Protein AF-A0A6B9DGG1-F1 (afdb_monomer_lite)

Foldseek 3Di:
DDPDDDQQWDQDPVVRDTDGQVVCLVDPGDPSNPVVSVVCVVCVVCVVPDPPCPVVVVVVVVVVVVVVVVVVVVVVVVVVVVVVVVVVPVVDDCVVVVVVVVVPPPPPPDD

Secondary structure (DSSP, 8-state):
----PPTTEEEETTTTEEEEGGGTTTS---GGGHHHHHHHHHHHTTTSS-SS-HHHHHHHHHHHHHHHHHHHHHHHHHHHHHHHHHHHHHHS-THHHHHHHHHSSSSSS--

Sequence (111 aa):
MTWHCSQNQYFDLLLDSCQPCYLRCYKTPPPTCKNFCSNIDTATSRVIQTTETHWAMWVILGTTVFLVFMVIALAALLQRLRHKTKNAAKETDPELQVKMLSTGEGETLRN

InterPro domains:
  IPR015337 BCMA, TALL-1 binding [PF09257] (5-38)

Radius of gyration: 34.79 Å; chains: 1; bounding box: 76×32×89 Å

Organism: Protopterus dolloi (NCBI:txid27779)

Structure (mmCIF, N/CA/C/O backbone):
data_AF-A0A6B9DGG1-F1
#
_entry.id   AF-A0A6B9DGG1-F1
#
loop_
_atom_site.group_PDB
_atom_site.id
_atom_site.type_symbol
_atom_site.label_atom_id
_atom_site.label_alt_id
_atom_site.label_comp_id
_atom_site.label_asym_id
_atom_site.label_entity_id
_atom_site.label_seq_id
_atom_site.pdbx_PDB_ins_code
_atom_site.Cartn_x
_atom_site.Cartn_y
_atom_site.Cartn_z
_atom_site.occupancy
_atom_site.B_iso_or_equiv
_atom_site.auth_seq_id
_atom_site.auth_comp_id
_atom_site.auth_asym_id
_atom_site.auth_atom_id
_atom_site.pdbx_PDB_model_num
ATOM 1 N N . MET A 1 1 ? 7.840 -5.094 -44.137 1.00 39.56 1 MET A N 1
ATOM 2 C CA . MET A 1 1 ? 7.403 -4.003 -43.244 1.00 39.56 1 MET A CA 1
ATOM 3 C C . MET A 1 1 ? 7.982 -4.266 -41.868 1.00 39.56 1 MET A C 1
ATOM 5 O O . MET A 1 1 ? 7.669 -5.291 -41.280 1.00 39.56 1 MET A O 1
ATOM 9 N N . THR A 1 2 ? 8.889 -3.415 -41.399 1.00 51.56 2 THR A N 1
ATOM 10 C CA . THR A 1 2 ? 9.382 -3.445 -40.019 1.00 51.56 2 THR A CA 1
ATOM 11 C C . THR A 1 2 ? 8.537 -2.464 -39.219 1.00 51.56 2 THR A C 1
ATOM 13 O O . THR A 1 2 ? 8.596 -1.259 -39.443 1.00 51.56 2 THR A O 1
ATOM 16 N N . TRP A 1 3 ? 7.686 -2.978 -38.334 1.00 60.62 3 TRP A N 1
ATOM 17 C CA . TRP A 1 3 ? 6.934 -2.139 -37.407 1.00 60.62 3 TRP A CA 1
ATOM 18 C C . TRP A 1 3 ? 7.919 -1.555 -36.394 1.00 60.62 3 TRP A C 1
ATOM 20 O O . TRP A 1 3 ? 8.497 -2.279 -35.582 1.00 60.62 3 TRP A O 1
ATOM 30 N N . HIS A 1 4 ? 8.178 -0.254 -36.497 1.00 65.56 4 HIS A N 1
ATOM 31 C CA . HIS A 1 4 ? 9.098 0.450 -35.613 1.00 65.56 4 HIS A CA 1
ATOM 32 C C . HIS A 1 4 ? 8.316 1.025 -34.432 1.00 65.56 4 HIS A C 1
ATOM 34 O O . HIS A 1 4 ? 7.722 2.094 -34.530 1.00 65.56 4 HIS A O 1
ATOM 40 N N . CYS A 1 5 ? 8.306 0.298 -33.316 1.00 77.00 5 CYS A N 1
ATOM 41 C CA . CYS A 1 5 ? 7.870 0.845 -32.033 1.00 77.00 5 CYS A CA 1
ATOM 42 C C . CYS A 1 5 ? 9.007 1.632 -31.367 1.00 77.00 5 CYS A C 1
ATOM 44 O O . CYS A 1 5 ? 10.185 1.432 -31.677 1.00 77.00 5 CYS A O 1
ATOM 46 N N . SER A 1 6 ? 8.646 2.529 -30.445 1.00 77.56 6 SER A N 1
ATOM 47 C CA . SER A 1 6 ? 9.612 3.320 -29.678 1.00 77.56 6 SER A CA 1
ATOM 48 C C . SER A 1 6 ? 10.505 2.432 -28.800 1.00 77.56 6 SER A C 1
ATOM 50 O O . SER A 1 6 ? 10.187 1.268 -28.531 1.00 77.56 6 SER A O 1
ATOM 52 N N . GLN A 1 7 ? 11.625 2.983 -28.321 1.00 71.50 7 GLN A N 1
ATOM 53 C CA . GLN A 1 7 ? 12.472 2.290 -27.350 1.00 71.50 7 GLN A CA 1
ATOM 54 C C . GLN A 1 7 ? 11.634 1.870 -26.129 1.00 71.50 7 GLN A C 1
ATOM 56 O O . GLN A 1 7 ? 10.818 2.637 -25.620 1.00 71.50 7 GLN A O 1
ATOM 61 N N . ASN A 1 8 ? 11.830 0.627 -25.680 1.00 72.75 8 ASN A N 1
ATOM 62 C CA . ASN A 1 8 ? 11.146 0.012 -24.533 1.00 72.75 8 ASN A CA 1
ATOM 63 C C . ASN A 1 8 ? 9.664 -0.340 -24.784 1.00 72.75 8 ASN A C 1
ATOM 65 O O . ASN A 1 8 ? 8.894 -0.553 -23.839 1.00 72.75 8 ASN A O 1
ATOM 69 N N . GLN A 1 9 ? 9.275 -0.4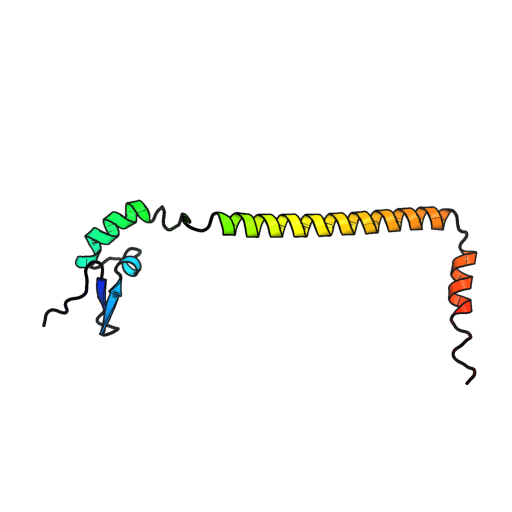61 -26.055 1.00 82.06 9 GLN A N 1
ATOM 70 C CA . GLN A 1 9 ? 7.980 -0.978 -26.491 1.00 82.06 9 GLN A CA 1
ATOM 71 C C . GLN A 1 9 ? 8.157 -2.182 -27.425 1.00 82.06 9 GLN A C 1
ATOM 73 O O . GLN A 1 9 ? 9.193 -2.358 -28.068 1.00 82.06 9 GLN A O 1
ATOM 78 N N . TYR A 1 10 ? 7.135 -3.027 -27.499 1.00 83.38 10 TYR A N 1
ATOM 79 C CA . TYR A 1 10 ? 7.038 -4.125 -28.453 1.00 83.38 10 TYR A CA 1
ATOM 80 C C . TYR A 1 10 ? 5.725 -4.011 -29.221 1.00 83.38 10 TYR A C 1
ATOM 82 O O . TYR A 1 10 ? 4.744 -3.473 -28.715 1.00 83.38 10 TYR A O 1
ATOM 90 N N . PHE A 1 11 ? 5.715 -4.502 -30.454 1.00 85.50 11 PHE A N 1
ATOM 91 C CA . PHE A 1 11 ? 4.499 -4.561 -31.249 1.00 85.50 11 PHE A CA 1
ATOM 92 C C . PHE A 1 11 ? 3.697 -5.804 -30.859 1.00 85.50 11 PHE A C 1
ATOM 94 O O . PHE A 1 11 ? 4.226 -6.918 -30.932 1.00 85.50 11 PHE A O 1
ATOM 101 N N . ASP A 1 12 ? 2.450 -5.623 -30.428 1.00 83.62 12 ASP A N 1
ATOM 102 C CA . ASP A 1 12 ? 1.541 -6.733 -30.156 1.00 83.62 12 ASP A CA 1
ATOM 103 C C . ASP A 1 12 ? 0.675 -6.984 -31.394 1.00 83.62 12 ASP A C 1
ATOM 105 O O . ASP A 1 12 ? -0.160 -6.158 -31.756 1.00 83.62 12 ASP A O 1
ATOM 109 N N . LEU A 1 13 ? 0.885 -8.132 -32.048 1.00 83.00 13 LEU A N 1
ATOM 110 C CA . LEU A 1 13 ? 0.146 -8.504 -33.258 1.00 83.00 13 LEU A CA 1
ATOM 111 C C . LEU A 1 13 ? -1.348 -8.707 -32.993 1.00 83.00 13 LEU A C 1
ATOM 113 O O . LEU A 1 13 ? -2.143 -8.628 -33.923 1.00 83.00 13 LEU A O 1
ATOM 117 N N . LEU A 1 14 ? -1.735 -9.001 -31.749 1.00 85.75 14 LEU A N 1
ATOM 118 C CA . LEU A 1 14 ? -3.132 -9.242 -31.404 1.00 85.75 14 LEU A CA 1
ATOM 119 C C . LEU A 1 14 ? -3.925 -7.935 -31.320 1.00 85.75 14 LEU A C 1
ATOM 121 O O . LEU A 1 14 ? -5.119 -7.912 -31.603 1.00 85.75 14 LEU A O 1
ATOM 125 N N . LEU A 1 15 ? -3.249 -6.860 -30.915 1.00 83.62 15 LEU A N 1
ATOM 126 C CA . LEU A 1 15 ? -3.833 -5.538 -30.706 1.00 83.62 15 LEU A CA 1
ATOM 127 C C . LEU A 1 15 ? -3.421 -4.534 -31.795 1.00 83.62 15 LEU A C 1
ATOM 129 O O . LEU A 1 15 ? -3.763 -3.359 -31.682 1.00 83.62 15 LEU A O 1
ATOM 133 N N . ASP A 1 16 ? -2.643 -4.987 -32.784 1.00 85.56 16 ASP A N 1
ATOM 134 C CA . ASP A 1 16 ? -2.053 -4.211 -33.886 1.00 85.56 16 ASP A CA 1
ATOM 135 C C . ASP A 1 16 ? -1.443 -2.871 -33.424 1.00 85.56 16 ASP A C 1
ATOM 137 O O . ASP A 1 16 ? -1.585 -1.826 -34.058 1.00 85.56 16 ASP A O 1
ATOM 141 N N . SER A 1 17 ? -0.810 -2.872 -32.243 1.00 86.31 17 SER A N 1
ATOM 142 C CA . SER A 1 17 ? -0.351 -1.649 -31.574 1.00 86.31 17 SER A CA 1
ATOM 143 C C . SER A 1 17 ? 0.911 -1.848 -30.735 1.00 86.31 17 SER A C 1
ATOM 145 O O . SER A 1 17 ? 1.271 -2.956 -30.329 1.00 86.31 17 SER A O 1
ATOM 147 N N . CYS A 1 18 ? 1.619 -0.742 -30.482 1.00 85.00 18 CYS A N 1
ATOM 148 C CA . CYS A 1 18 ? 2.816 -0.732 -29.646 1.00 85.00 18 CYS A CA 1
ATOM 149 C C . CYS A 1 18 ? 2.441 -0.736 -28.157 1.00 85.00 18 CYS A C 1
ATOM 151 O O . CYS A 1 18 ? 1.785 0.178 -27.657 1.00 85.00 18 CYS A O 1
ATOM 153 N N . GLN A 1 19 ? 2.921 -1.745 -27.439 1.00 84.19 19 GLN A N 1
ATOM 154 C CA . GLN A 1 19 ? 2.689 -1.966 -26.016 1.00 84.19 19 GLN A CA 1
ATOM 155 C C . GLN A 1 19 ? 4.013 -1.839 -25.240 1.00 84.19 19 GLN A C 1
ATOM 157 O O . GLN A 1 19 ? 5.065 -2.243 -25.740 1.00 84.19 19 GLN A O 1
ATOM 162 N N . PRO A 1 20 ? 4.026 -1.272 -24.022 1.00 84.31 20 PRO A N 1
ATOM 163 C CA . PRO A 1 20 ? 5.252 -1.128 -23.253 1.00 84.31 20 PRO A CA 1
ATOM 164 C C . PRO A 1 20 ? 5.760 -2.454 -22.672 1.00 84.31 20 PRO A C 1
ATOM 166 O O . PRO A 1 20 ? 5.007 -3.306 -22.199 1.00 84.31 20 PRO A O 1
ATOM 169 N N . CYS A 1 21 ? 7.084 -2.609 -22.663 1.00 81.31 21 CYS A N 1
ATOM 170 C CA . CYS A 1 21 ? 7.760 -3.847 -22.276 1.00 81.31 21 CYS A CA 1
ATOM 171 C C . CYS A 1 21 ? 7.533 -4.283 -20.813 1.00 81.31 21 CYS A C 1
ATOM 173 O O . CYS A 1 21 ? 7.635 -5.476 -20.528 1.00 81.31 21 CYS A O 1
ATOM 175 N N . TYR A 1 22 ? 7.203 -3.368 -19.887 1.00 79.56 22 TYR A N 1
ATOM 176 C CA . TYR A 1 22 ? 7.068 -3.691 -18.453 1.00 79.56 22 TYR A CA 1
ATOM 177 C C . TYR A 1 22 ? 5.952 -4.710 -18.170 1.00 79.56 22 TYR A C 1
ATOM 179 O O . TYR A 1 22 ? 6.065 -5.492 -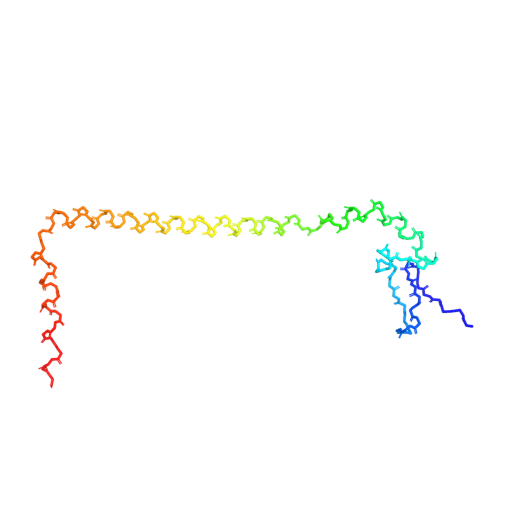17.229 1.00 79.56 22 TYR A O 1
ATOM 187 N N . LEU A 1 23 ? 4.911 -4.770 -19.012 1.00 80.00 23 LEU A N 1
ATOM 188 C CA . LEU A 1 23 ? 3.818 -5.743 -18.869 1.00 80.00 23 LEU A CA 1
ATOM 189 C C . LEU A 1 23 ? 4.253 -7.183 -19.166 1.00 80.00 23 LEU A C 1
ATOM 191 O O . LEU A 1 23 ? 3.635 -8.127 -18.678 1.00 80.00 23 LEU A O 1
ATOM 195 N N . ARG A 1 24 ? 5.319 -7.368 -19.953 1.00 78.00 24 ARG A N 1
ATOM 196 C CA . ARG A 1 24 ? 5.826 -8.691 -20.345 1.00 78.00 24 ARG A CA 1
ATOM 197 C C . ARG A 1 24 ? 7.005 -9.163 -19.495 1.00 78.00 24 ARG A C 1
ATOM 199 O O . ARG A 1 24 ? 7.351 -10.335 -19.599 1.00 78.00 24 ARG A O 1
ATOM 206 N N . CYS A 1 25 ? 7.580 -8.313 -18.640 1.00 76.62 25 CYS A N 1
ATOM 207 C CA . CYS A 1 25 ? 8.729 -8.681 -17.803 1.00 76.62 25 CYS A CA 1
ATOM 208 C C . CYS A 1 25 ? 8.408 -9.763 -16.757 1.00 76.62 25 CYS A C 1
ATOM 210 O O . CYS A 1 25 ? 9.281 -10.544 -16.410 1.00 76.62 25 CYS A O 1
ATOM 212 N N . TYR A 1 26 ? 7.150 -9.876 -16.315 1.00 68.94 26 TYR A N 1
ATOM 213 C CA . TYR A 1 26 ? 6.696 -10.946 -15.410 1.00 68.94 26 TYR A CA 1
ATOM 214 C C . TYR A 1 26 ? 6.435 -12.295 -16.110 1.00 68.94 26 TYR A C 1
ATOM 216 O O . TYR A 1 26 ? 6.088 -13.286 -15.464 1.00 68.94 26 TYR A O 1
ATOM 224 N N . LYS A 1 27 ? 6.533 -12.338 -17.441 1.00 70.81 27 LYS A N 1
ATOM 225 C CA . LYS A 1 27 ? 6.347 -13.530 -18.282 1.00 70.81 27 LYS A CA 1
ATOM 226 C C . LYS A 1 27 ? 7.580 -13.689 -19.173 1.00 70.81 27 LYS A C 1
ATOM 228 O O . LYS A 1 27 ? 8.610 -13.096 -18.899 1.00 70.81 27 LYS A O 1
ATOM 233 N N . THR A 1 28 ? 7.506 -14.500 -20.226 1.00 71.88 28 THR A N 1
ATOM 234 C CA . THR A 1 28 ? 8.584 -14.640 -21.216 1.00 71.88 28 THR A CA 1
ATOM 235 C C . THR A 1 28 ? 8.673 -13.357 -22.057 1.00 71.88 28 THR A C 1
ATOM 237 O O . THR A 1 28 ? 7.780 -13.126 -22.881 1.00 71.88 28 THR A O 1
ATOM 240 N N . PRO A 1 29 ? 9.686 -12.489 -21.857 1.00 74.88 29 PRO A N 1
ATOM 241 C CA . PRO A 1 29 ? 9.721 -11.199 -22.525 1.00 74.88 29 PRO A CA 1
ATOM 242 C C . PRO A 1 29 ? 10.151 -11.355 -23.993 1.00 74.88 29 PRO A C 1
ATOM 244 O O . PRO A 1 29 ? 10.989 -12.209 -24.305 1.00 74.88 29 PRO A O 1
ATOM 247 N N . PRO A 1 30 ? 9.637 -10.509 -24.905 1.00 75.12 30 PRO A N 1
ATOM 248 C CA . PRO A 1 30 ? 10.153 -10.428 -26.265 1.00 75.12 30 PRO A CA 1
ATOM 249 C C . PRO A 1 30 ? 11.644 -10.037 -26.272 1.00 75.12 30 PRO A C 1
ATOM 251 O O . PRO A 1 30 ? 12.098 -9.334 -25.362 1.00 75.12 30 PRO A O 1
ATOM 254 N N . PRO A 1 31 ? 12.417 -10.410 -27.309 1.00 76.00 31 PRO A N 1
ATOM 255 C CA . PRO A 1 31 ? 13.855 -10.133 -27.374 1.00 76.00 31 PRO A CA 1
ATOM 256 C C . PRO A 1 31 ? 14.192 -8.636 -27.292 1.00 76.00 31 PRO A C 1
ATOM 258 O O . PRO A 1 31 ? 15.182 -8.271 -26.661 1.00 76.00 31 PRO A O 1
ATOM 261 N N . THR A 1 32 ? 13.339 -7.761 -27.835 1.00 74.25 32 THR A N 1
ATOM 262 C CA . THR A 1 32 ? 13.471 -6.294 -27.737 1.00 74.25 32 THR A CA 1
ATOM 263 C C . THR A 1 32 ? 13.321 -5.770 -26.307 1.00 74.25 32 THR A C 1
ATOM 265 O O . THR A 1 32 ? 13.907 -4.752 -25.950 1.00 74.25 32 THR A O 1
ATOM 268 N N . CYS A 1 33 ? 12.579 -6.488 -25.465 1.00 77.38 33 CYS A N 1
ATOM 269 C CA . CYS A 1 33 ? 12.311 -6.125 -24.080 1.00 77.38 33 CYS A CA 1
ATOM 270 C C . CYS A 1 33 ? 13.289 -6.767 -23.089 1.00 77.38 33 CYS A C 1
ATOM 272 O O . CYS A 1 33 ? 13.289 -6.385 -21.923 1.00 77.38 33 CYS A O 1
ATOM 274 N N . LYS A 1 34 ? 14.138 -7.714 -23.514 1.00 77.88 34 LYS A N 1
ATOM 275 C CA . LYS A 1 34 ? 15.027 -8.472 -22.616 1.00 77.88 34 LYS A CA 1
ATOM 276 C C . LYS A 1 34 ? 15.986 -7.570 -21.830 1.00 77.88 34 LYS A C 1
ATOM 278 O O . LYS A 1 34 ? 16.137 -7.751 -20.627 1.00 77.88 34 LYS A O 1
ATOM 283 N N . ASN A 1 35 ? 16.593 -6.580 -22.489 1.00 77.50 35 ASN A N 1
ATOM 284 C CA . ASN A 1 35 ? 17.507 -5.642 -21.828 1.00 77.50 35 ASN A CA 1
ATOM 285 C C . ASN A 1 35 ? 16.760 -4.740 -20.829 1.00 77.50 35 ASN A C 1
ATOM 287 O O . ASN A 1 35 ? 17.207 -4.534 -19.707 1.00 77.50 35 ASN A O 1
ATOM 291 N N . PHE A 1 36 ? 15.572 -4.263 -21.213 1.00 76.50 36 PHE A N 1
ATOM 292 C CA . PHE A 1 36 ? 14.712 -3.470 -20.337 1.00 76.50 36 PHE A CA 1
ATOM 293 C C . PHE A 1 36 ? 14.259 -4.270 -19.109 1.00 76.50 36 PHE A C 1
ATOM 295 O O . PHE A 1 36 ? 14.397 -3.788 -17.992 1.00 76.50 36 PHE A O 1
ATOM 302 N N . CYS A 1 37 ? 13.811 -5.512 -19.292 1.00 76.44 37 CYS A N 1
ATOM 303 C CA . CYS A 1 37 ? 13.388 -6.371 -18.190 1.00 76.44 37 CYS A CA 1
ATOM 304 C C . CYS A 1 37 ? 14.549 -6.790 -17.283 1.00 76.44 37 CYS A C 1
ATOM 306 O O . CYS A 1 37 ? 14.361 -6.824 -16.078 1.00 76.44 37 CYS A O 1
ATOM 308 N N . SER A 1 38 ? 15.759 -7.008 -17.810 1.00 73.69 38 SER A N 1
ATOM 309 C CA . SER A 1 38 ? 16.940 -7.286 -16.976 1.00 73.69 38 SER A CA 1
ATOM 310 C C . SER A 1 38 ? 17.306 -6.113 -16.058 1.00 73.69 38 SER A C 1
ATOM 312 O O . SER A 1 38 ? 17.783 -6.329 -14.945 1.00 73.69 38 SER A O 1
ATOM 314 N N . ASN A 1 39 ? 17.084 -4.875 -16.511 1.00 66.94 39 ASN A N 1
ATOM 315 C CA . ASN A 1 39 ? 17.239 -3.676 -15.681 1.00 66.94 39 ASN A CA 1
ATOM 316 C C . ASN A 1 39 ? 16.071 -3.501 -14.707 1.00 66.94 39 ASN A C 1
ATOM 318 O O . ASN A 1 39 ? 16.216 -2.857 -13.673 1.00 66.94 39 ASN A O 1
ATOM 322 N N . ILE A 1 40 ? 14.908 -4.060 -15.047 1.00 65.56 40 ILE A N 1
ATOM 323 C CA . ILE A 1 40 ? 13.758 -4.071 -14.160 1.00 65.56 40 ILE A CA 1
ATOM 324 C C . ILE A 1 40 ? 13.895 -5.180 -13.131 1.00 65.56 40 ILE A C 1
ATOM 326 O O . ILE A 1 40 ? 13.591 -4.877 -12.012 1.00 65.56 40 ILE A O 1
ATOM 330 N N . ASP A 1 41 ? 14.440 -6.375 -13.353 1.00 57.38 41 ASP A N 1
ATOM 331 C CA . ASP A 1 41 ? 14.561 -7.389 -12.281 1.00 57.38 41 ASP A CA 1
ATOM 332 C C . ASP A 1 41 ? 15.358 -6.902 -11.052 1.00 57.38 41 ASP A C 1
ATOM 334 O O . ASP A 1 41 ? 15.032 -7.244 -9.914 1.00 57.38 41 ASP A O 1
ATOM 338 N N . THR A 1 42 ? 16.323 -5.999 -11.243 1.00 51.56 42 THR A N 1
ATOM 339 C CA . THR A 1 42 ? 17.013 -5.294 -10.143 1.00 51.56 42 THR A CA 1
ATOM 340 C C . THR A 1 42 ? 16.166 -4.182 -9.495 1.00 51.56 42 THR A C 1
ATOM 342 O O . THR A 1 42 ? 16.409 -3.794 -8.349 1.00 51.56 42 THR A O 1
ATOM 345 N N . ALA A 1 43 ? 15.133 -3.708 -10.191 1.00 51.88 43 ALA A N 1
ATOM 346 C CA . ALA A 1 43 ? 14.128 -2.736 -9.766 1.00 51.88 43 ALA A CA 1
ATOM 347 C C . ALA A 1 43 ? 12.725 -3.331 -9.457 1.00 51.88 43 ALA A C 1
ATOM 349 O O . ALA A 1 43 ? 11.926 -2.639 -8.847 1.00 51.88 43 ALA A O 1
ATOM 350 N N . THR A 1 44 ? 12.395 -4.589 -9.784 1.00 46.72 44 THR A N 1
ATOM 351 C CA . THR A 1 44 ? 11.064 -5.227 -9.655 1.00 46.72 44 THR A CA 1
ATOM 352 C C . THR A 1 44 ? 10.867 -5.735 -8.246 1.00 46.72 44 THR A C 1
ATOM 354 O O . THR A 1 44 ? 9.773 -5.601 -7.701 1.00 46.72 44 THR A O 1
ATOM 357 N N . SER A 1 45 ? 11.949 -6.183 -7.599 1.00 43.38 45 SER A N 1
ATOM 358 C CA . SER A 1 45 ? 11.968 -6.276 -6.137 1.00 43.38 45 SER A CA 1
ATOM 359 C C . SER A 1 45 ? 11.634 -4.928 -5.489 1.00 43.38 45 SER A C 1
ATOM 361 O O . SER A 1 45 ? 11.131 -4.916 -4.372 1.00 43.38 45 SER A O 1
ATOM 363 N N . ARG A 1 46 ? 11.821 -3.802 -6.206 1.00 40.12 46 ARG A N 1
ATOM 364 C CA . ARG A 1 46 ? 11.368 -2.474 -5.780 1.00 40.12 46 ARG A CA 1
ATOM 365 C C . ARG A 1 46 ? 10.045 -1.985 -6.383 1.00 40.12 46 ARG A C 1
ATOM 367 O O . ARG A 1 46 ? 9.504 -1.023 -5.869 1.00 40.12 46 ARG A O 1
ATOM 374 N N . VAL A 1 47 ? 9.454 -2.617 -7.397 1.00 43.53 47 VAL A N 1
ATOM 375 C CA . VAL A 1 47 ? 8.095 -2.251 -7.869 1.00 43.53 47 VAL A CA 1
ATOM 376 C C . VAL A 1 47 ? 7.012 -2.887 -6.984 1.00 43.53 47 VAL A C 1
ATOM 378 O O . VAL A 1 47 ? 5.911 -2.357 -6.880 1.00 43.53 47 VAL A O 1
ATOM 381 N N . ILE A 1 48 ? 7.356 -3.926 -6.212 1.00 49.84 48 ILE A N 1
ATOM 382 C CA . ILE A 1 48 ? 6.614 -4.294 -4.986 1.00 49.84 48 ILE A CA 1
ATOM 383 C C . ILE A 1 48 ? 6.895 -3.286 -3.841 1.00 49.84 48 ILE A C 1
ATOM 385 O O . ILE A 1 48 ? 6.188 -3.244 -2.840 1.00 49.84 48 ILE A O 1
ATOM 389 N N . GLN A 1 49 ? 7.881 -2.406 -4.004 1.00 44.38 49 GLN A N 1
ATOM 390 C CA . GLN A 1 49 ? 8.359 -1.446 -3.011 1.00 44.38 49 GLN A CA 1
ATOM 391 C C . GLN A 1 49 ? 8.050 -0.006 -3.451 1.00 44.38 49 GLN A C 1
ATOM 393 O O . GLN A 1 49 ? 8.939 0.799 -3.696 1.00 44.38 49 GLN A O 1
ATOM 398 N N . THR A 1 50 ? 6.756 0.307 -3.535 1.00 48.97 50 THR A N 1
ATOM 399 C CA . THR A 1 50 ? 6.178 1.555 -2.999 1.00 48.97 50 THR A CA 1
ATOM 400 C C . THR A 1 50 ? 7.144 2.746 -2.858 1.00 48.97 50 THR A C 1
ATOM 402 O O . THR A 1 50 ? 7.524 3.102 -1.741 1.00 48.97 50 THR A O 1
ATOM 405 N N . THR A 1 51 ? 7.549 3.382 -3.956 1.00 51.16 51 THR A N 1
ATOM 406 C CA . THR A 1 51 ? 8.405 4.583 -3.904 1.00 51.16 51 THR A CA 1
ATOM 407 C C . THR A 1 51 ? 7.644 5.910 -3.903 1.00 51.16 51 THR A C 1
ATOM 409 O O . THR A 1 51 ? 8.280 6.942 -3.789 1.00 51.16 51 THR A O 1
ATOM 412 N N . GLU A 1 52 ? 6.306 5.923 -3.897 1.00 53.88 52 GLU A N 1
ATOM 413 C CA . GLU A 1 52 ? 5.503 7.167 -3.834 1.00 53.88 52 GLU A CA 1
ATOM 414 C C . GLU A 1 52 ? 4.261 7.032 -2.917 1.00 53.88 52 GLU A C 1
ATOM 416 O O . GLU A 1 52 ? 3.233 7.676 -3.106 1.00 53.88 52 GLU A O 1
ATOM 421 N N . THR A 1 53 ? 4.308 6.157 -1.906 1.00 58.66 53 THR A N 1
ATOM 422 C CA . THR A 1 53 ? 3.162 5.885 -1.004 1.00 58.66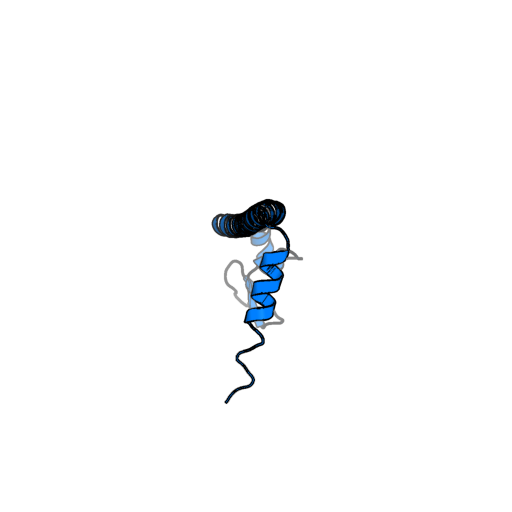 53 THR A CA 1
ATOM 423 C C . THR A 1 53 ? 3.517 5.972 0.474 1.00 58.66 53 THR A C 1
ATOM 425 O O . THR A 1 53 ? 2.826 5.396 1.314 1.00 58.66 53 THR A O 1
ATOM 428 N N . HIS A 1 54 ? 4.564 6.724 0.829 1.00 65.44 54 HIS A N 1
ATOM 429 C CA . HIS A 1 54 ? 4.862 6.970 2.240 1.00 65.44 54 HIS A CA 1
ATOM 430 C C . HIS A 1 54 ? 3.649 7.626 2.916 1.00 65.44 54 HIS A C 1
ATOM 432 O O . HIS A 1 54 ? 3.153 7.126 3.919 1.00 65.44 54 HIS A O 1
ATOM 438 N N . TRP A 1 55 ? 3.082 8.667 2.297 1.00 81.75 55 TRP A N 1
ATOM 439 C CA . TRP A 1 55 ? 1.931 9.389 2.843 1.00 81.75 55 TRP A CA 1
ATOM 440 C C . TRP A 1 55 ? 0.662 8.524 2.941 1.00 81.75 55 TRP A C 1
ATOM 442 O O . TRP A 1 55 ? -0.045 8.602 3.940 1.00 81.75 55 TRP A O 1
ATOM 452 N N . ALA A 1 56 ? 0.407 7.649 1.963 1.00 80.75 56 ALA A N 1
ATOM 453 C CA . ALA A 1 56 ? -0.768 6.776 1.961 1.00 80.75 56 ALA A CA 1
ATOM 454 C C . ALA A 1 56 ? -0.755 5.782 3.138 1.00 80.75 56 ALA A C 1
ATOM 456 O O . ALA A 1 56 ? -1.797 5.533 3.744 1.00 80.75 56 ALA A O 1
ATOM 457 N N . MET A 1 57 ? 0.424 5.276 3.521 1.00 79.75 57 MET A N 1
ATOM 458 C CA . MET A 1 57 ? 0.574 4.419 4.703 1.00 79.75 57 MET A CA 1
ATOM 459 C C . MET A 1 57 ? 0.234 5.169 5.995 1.00 79.75 57 MET A C 1
ATOM 461 O O . MET A 1 57 ? -0.502 4.650 6.834 1.00 79.75 57 MET A O 1
ATOM 465 N N . TRP A 1 58 ? 0.718 6.407 6.137 1.00 86.12 58 TRP A N 1
ATOM 466 C CA . TRP A 1 58 ? 0.408 7.250 7.296 1.00 86.12 58 TRP A CA 1
ATOM 467 C C . TRP A 1 58 ? -1.075 7.599 7.379 1.00 86.12 58 TRP A C 1
ATOM 469 O O . TRP A 1 58 ? -1.629 7.609 8.476 1.00 86.12 58 TRP A O 1
ATOM 479 N N . VAL A 1 59 ? -1.732 7.834 6.239 1.00 90.88 59 VAL A N 1
ATOM 480 C CA . VAL A 1 59 ? -3.177 8.096 6.192 1.00 90.88 59 VAL A CA 1
ATOM 481 C C . VAL A 1 59 ? -3.953 6.879 6.688 1.00 90.88 59 VAL A C 1
ATOM 483 O O . VAL A 1 59 ? -4.736 7.007 7.624 1.00 90.88 59 VAL A O 1
ATOM 486 N N . ILE A 1 60 ? -3.694 5.688 6.140 1.00 88.69 60 ILE A N 1
ATOM 487 C CA . ILE A 1 60 ? -4.408 4.462 6.533 1.00 88.69 60 ILE A CA 1
ATOM 488 C C . ILE A 1 60 ? -4.166 4.135 8.014 1.00 88.69 60 ILE A C 1
ATOM 490 O O . ILE A 1 60 ? -5.110 3.824 8.750 1.00 88.69 60 ILE A O 1
ATOM 494 N N . LEU A 1 61 ? -2.916 4.243 8.472 1.00 89.94 61 LEU A N 1
ATOM 495 C CA . LEU A 1 61 ? -2.557 3.977 9.862 1.00 89.94 61 LEU A CA 1
ATOM 496 C C . LEU A 1 61 ? -3.201 4.998 10.811 1.00 89.94 61 LEU A C 1
ATOM 498 O O . LEU A 1 61 ? -3.791 4.614 11.821 1.00 89.94 61 LEU A O 1
ATOM 502 N N . GLY A 1 62 ? -3.159 6.283 10.457 1.00 93.38 62 GLY A N 1
ATOM 503 C CA . GLY A 1 62 ? -3.769 7.363 11.228 1.00 93.38 62 GLY A CA 1
ATOM 504 C C . GLY A 1 62 ? -5.286 7.218 11.333 1.00 93.38 62 GLY A C 1
ATOM 505 O O . GLY A 1 62 ? -5.831 7.288 12.435 1.00 93.38 62 GLY A O 1
ATOM 506 N N . THR A 1 63 ? -5.971 6.940 10.219 1.00 92.12 63 THR A N 1
ATOM 507 C CA . THR A 1 63 ? -7.425 6.718 10.211 1.00 92.12 63 THR A CA 1
ATOM 508 C C . THR A 1 63 ? -7.809 5.520 11.078 1.00 92.12 63 THR A C 1
ATOM 510 O O . THR A 1 63 ? -8.748 5.614 11.867 1.00 92.12 63 THR A O 1
ATOM 513 N N . THR A 1 64 ? -7.060 4.417 10.995 1.00 94.19 64 THR A N 1
ATOM 514 C CA . THR A 1 64 ? -7.336 3.208 11.787 1.00 94.19 64 THR A CA 1
ATOM 515 C C . THR A 1 64 ? -7.187 3.473 13.286 1.00 94.19 64 THR A C 1
ATOM 517 O O . THR A 1 64 ? -8.087 3.155 14.064 1.00 94.19 64 THR A O 1
ATOM 520 N N . VAL A 1 65 ? -6.088 4.111 13.700 1.00 95.69 65 VAL A N 1
ATOM 521 C CA . VAL A 1 65 ? -5.844 4.447 15.113 1.00 95.69 65 VAL A CA 1
ATOM 522 C C . VAL A 1 65 ? -6.899 5.421 15.638 1.00 95.69 65 VAL A C 1
ATOM 524 O O . VAL A 1 65 ? -7.406 5.239 16.745 1.00 95.69 65 VAL A O 1
ATOM 527 N N . PHE A 1 66 ? -7.276 6.421 14.840 1.00 96.00 66 PHE A N 1
ATOM 528 C CA . PHE A 1 66 ? -8.283 7.405 15.227 1.00 96.00 66 PHE A CA 1
ATOM 529 C C . PHE A 1 66 ? -9.669 6.781 15.430 1.00 96.00 66 PHE A C 1
ATOM 531 O O . PHE A 1 66 ? -10.333 7.074 16.425 1.00 96.00 66 PHE A O 1
ATOM 538 N N . LEU A 1 67 ? -10.090 5.881 14.534 1.00 95.50 67 LEU A N 1
ATOM 539 C CA . LEU A 1 67 ? -11.354 5.153 14.674 1.00 95.50 67 LEU A CA 1
ATOM 540 C C . LEU A 1 67 ? -11.379 4.318 15.960 1.00 95.50 67 LEU A C 1
ATOM 542 O O . LEU A 1 67 ? -12.349 4.381 16.716 1.00 95.50 67 LEU A O 1
ATOM 546 N N . VAL A 1 68 ? -10.297 3.590 16.249 1.00 97.06 68 VAL A N 1
ATOM 547 C CA . VAL A 1 68 ? -10.178 2.798 17.483 1.00 97.06 68 VAL A CA 1
ATOM 548 C C . VAL A 1 68 ? -10.224 3.701 18.7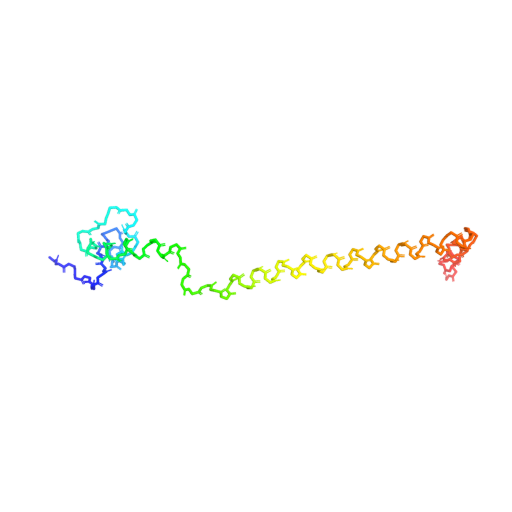18 1.00 97.06 68 VAL A C 1
ATOM 550 O O . VAL A 1 68 ? -10.963 3.417 19.662 1.00 97.06 68 VAL A O 1
ATOM 553 N N . PHE A 1 69 ? -9.496 4.818 18.703 1.00 96.31 69 PHE A N 1
ATOM 554 C CA . PHE A 1 69 ? -9.487 5.781 19.803 1.00 96.31 69 PHE A CA 1
ATOM 555 C C . PHE A 1 69 ? -10.879 6.364 20.073 1.00 96.31 69 PHE A C 1
ATOM 557 O O . PHE A 1 69 ? -11.313 6.413 21.225 1.00 96.31 69 PHE A O 1
ATOM 564 N N . MET A 1 70 ? -11.609 6.742 19.020 1.00 95.94 70 MET A N 1
ATOM 565 C CA . MET A 1 70 ? -12.975 7.255 19.134 1.00 95.94 70 MET A CA 1
ATOM 566 C C . MET A 1 70 ? -13.928 6.230 19.753 1.00 95.94 70 MET A C 1
ATOM 568 O O . MET A 1 70 ? -14.686 6.568 20.663 1.00 95.94 70 MET A O 1
ATOM 572 N N . VAL A 1 71 ? -13.862 4.967 19.325 1.00 96.38 71 VAL A N 1
ATOM 573 C CA . VAL A 1 71 ? -14.686 3.891 19.899 1.00 96.38 71 VAL A CA 1
ATOM 574 C C . VAL A 1 71 ? -14.365 3.678 21.380 1.00 96.38 71 VAL A C 1
ATOM 576 O O . VAL A 1 71 ? -15.284 3.558 22.192 1.00 96.38 71 VAL A O 1
ATOM 579 N N . ILE A 1 72 ? -13.083 3.689 21.761 1.00 95.44 72 ILE A N 1
ATOM 580 C CA . ILE A 1 72 ? -12.662 3.552 23.164 1.00 95.44 72 ILE A CA 1
ATOM 581 C C . ILE A 1 72 ? -13.155 4.739 24.002 1.00 95.44 72 ILE A C 1
ATOM 583 O O . ILE A 1 72 ? -13.694 4.534 25.090 1.00 95.44 72 ILE A O 1
ATOM 587 N N . ALA A 1 73 ? -13.014 5.970 23.505 1.00 95.06 73 ALA A N 1
ATOM 588 C CA . ALA A 1 73 ? -13.474 7.170 24.201 1.00 95.06 73 ALA A CA 1
ATOM 589 C C . ALA A 1 73 ? -14.998 7.156 24.408 1.00 95.06 73 ALA A C 1
ATOM 591 O O . ALA A 1 73 ? -15.474 7.412 25.517 1.00 95.06 73 ALA A O 1
ATOM 592 N N . LEU A 1 74 ? -15.759 6.785 23.372 1.00 94.31 74 LEU A N 1
ATOM 593 C CA . LEU A 1 74 ? -17.210 6.607 23.454 1.00 94.31 74 LEU A CA 1
ATOM 594 C C . LEU A 1 74 ? -17.582 5.519 24.465 1.00 94.31 74 LEU A C 1
ATOM 596 O O . LEU A 1 74 ? -18.427 5.748 25.331 1.00 94.31 74 LEU A O 1
ATOM 600 N N . ALA A 1 75 ? -16.921 4.362 24.422 1.00 94.19 75 ALA A N 1
ATOM 601 C 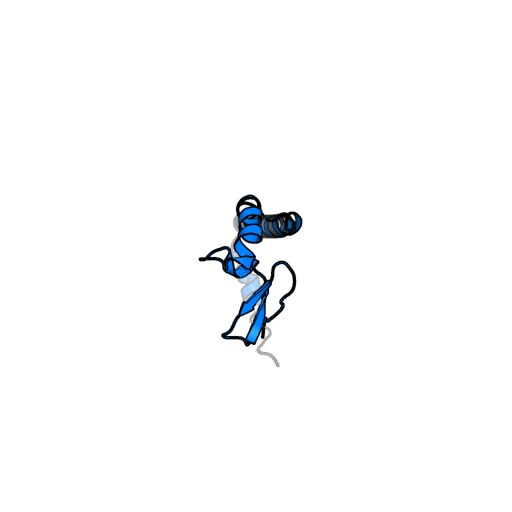CA . ALA A 1 75 ? -17.155 3.286 25.379 1.00 94.19 75 ALA A CA 1
ATOM 602 C C . ALA A 1 75 ? -16.851 3.729 26.819 1.00 94.19 75 ALA A C 1
ATOM 604 O O . ALA A 1 75 ? -17.642 3.454 27.722 1.00 94.19 75 ALA A O 1
ATOM 605 N N . ALA A 1 76 ? -15.762 4.467 27.043 1.00 94.19 76 ALA A N 1
ATOM 606 C CA . ALA A 1 76 ? -15.402 4.999 28.355 1.00 94.19 76 ALA A CA 1
ATOM 607 C C . ALA A 1 76 ? -16.423 6.031 28.862 1.00 94.19 76 ALA A C 1
ATOM 609 O O . ALA A 1 76 ? -16.791 6.001 30.037 1.00 94.19 76 ALA A O 1
ATOM 610 N N . LEU A 1 77 ? -16.926 6.914 27.993 1.00 91.50 77 LEU A N 1
ATOM 611 C CA . LEU A 1 77 ? -17.991 7.865 28.329 1.00 91.50 77 LEU A CA 1
ATOM 612 C C . LEU A 1 77 ? -19.275 7.135 28.720 1.00 91.50 77 LEU A C 1
ATOM 614 O O . LEU A 1 77 ? -19.839 7.409 29.779 1.00 91.50 77 LEU A O 1
ATOM 618 N N . LEU A 1 78 ? -19.693 6.152 27.923 1.00 88.88 78 LEU A N 1
ATOM 619 C CA . LEU A 1 78 ? -20.863 5.329 28.220 1.00 88.88 78 LEU A CA 1
ATOM 620 C C . LEU A 1 78 ? -20.689 4.557 29.528 1.00 88.88 78 LEU A C 1
ATOM 622 O O . LEU A 1 78 ? -21.616 4.492 30.330 1.00 88.88 78 LEU A O 1
ATOM 626 N N . GLN A 1 79 ? -19.506 4.004 29.788 1.00 90.25 79 GLN A N 1
ATOM 627 C CA . GLN A 1 79 ? -19.212 3.324 31.048 1.00 90.25 79 GLN A CA 1
ATOM 628 C C . GLN A 1 79 ? -19.252 4.285 32.236 1.00 90.25 79 GLN A C 1
ATOM 630 O O . GLN A 1 79 ? -19.839 3.942 33.260 1.00 90.25 79 GLN A O 1
ATOM 635 N N . ARG A 1 80 ? -18.693 5.493 32.106 1.00 89.19 80 ARG A N 1
ATOM 636 C CA . ARG A 1 80 ? -18.742 6.521 33.157 1.00 89.19 80 ARG A CA 1
ATOM 637 C C . ARG A 1 80 ? -20.165 6.971 33.436 1.00 89.19 80 ARG A C 1
ATOM 639 O O . ARG A 1 80 ? -20.536 7.071 34.601 1.00 89.19 80 ARG A O 1
ATOM 646 N N . LEU A 1 81 ? -20.964 7.190 32.393 1.00 85.31 81 LEU A N 1
ATOM 647 C CA . LEU A 1 81 ? -22.379 7.517 32.531 1.00 85.31 81 LEU A CA 1
ATOM 648 C C . LEU A 1 81 ? -23.122 6.367 33.198 1.00 85.31 81 LEU A C 1
ATOM 650 O O . LEU A 1 81 ? -23.740 6.591 34.225 1.00 85.31 81 LEU A O 1
ATOM 654 N N . ARG A 1 82 ? -22.967 5.125 32.728 1.00 82.75 82 ARG A N 1
ATOM 655 C CA . ARG A 1 82 ? -23.588 3.947 33.353 1.00 82.75 82 ARG A CA 1
ATOM 656 C C . ARG A 1 82 ? -23.165 3.762 34.803 1.00 82.75 82 ARG A C 1
ATOM 658 O O . ARG A 1 82 ? -24.002 3.399 35.616 1.00 82.75 82 ARG A O 1
ATOM 665 N N . HIS A 1 83 ? -21.899 3.979 35.139 1.00 77.44 83 HIS A N 1
ATOM 666 C CA . HIS A 1 83 ? -21.422 3.893 36.516 1.00 77.44 83 HIS A CA 1
ATOM 667 C C . HIS A 1 83 ? -22.027 5.012 37.366 1.00 77.44 83 HIS A C 1
ATOM 669 O O . HIS A 1 83 ? -22.535 4.753 38.450 1.00 77.44 83 HIS A O 1
ATOM 675 N N . LYS A 1 84 ? -22.074 6.240 36.842 1.00 77.38 84 LYS A N 1
ATOM 676 C CA . LYS A 1 84 ? -22.725 7.372 37.505 1.00 77.38 84 LYS A CA 1
ATOM 677 C C . LYS A 1 84 ? -24.224 7.126 37.702 1.00 77.38 84 LYS A C 1
ATOM 679 O O . LYS A 1 84 ? -24.715 7.346 38.799 1.00 77.38 84 LYS A O 1
ATOM 684 N N . THR A 1 85 ? -24.924 6.588 36.703 1.00 69.00 85 THR A N 1
ATOM 685 C CA . THR A 1 85 ? -26.339 6.201 36.790 1.00 69.00 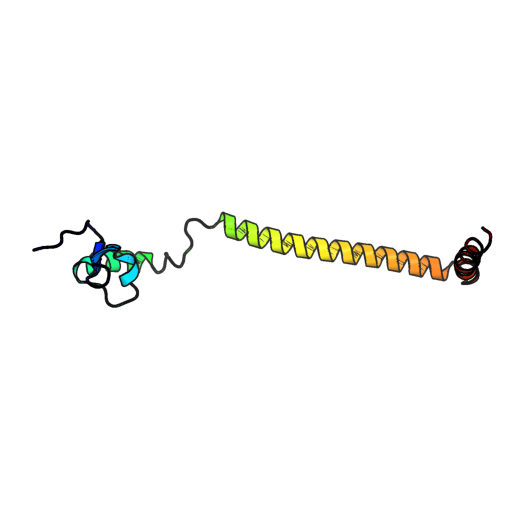85 THR A CA 1
ATOM 686 C C . THR A 1 85 ? -26.543 5.027 37.742 1.00 69.00 85 THR A C 1
ATOM 688 O O . THR A 1 85 ? -27.505 5.038 38.488 1.00 69.00 85 THR A O 1
ATOM 691 N N . LYS A 1 86 ? -25.646 4.033 37.780 1.00 67.06 86 LYS A N 1
ATOM 692 C CA . LYS A 1 86 ? -25.709 2.918 38.743 1.00 67.06 86 LYS A CA 1
ATOM 693 C C . LYS A 1 86 ? -25.494 3.385 40.179 1.00 67.06 86 LYS A C 1
ATOM 695 O O . LYS A 1 86 ? -26.132 2.855 41.078 1.00 67.06 86 LYS A O 1
ATOM 700 N N . ASN A 1 87 ? -24.617 4.358 40.394 1.00 62.09 87 ASN A N 1
ATOM 701 C CA . ASN A 1 87 ? -24.376 4.926 41.716 1.00 62.09 87 ASN A CA 1
ATOM 702 C C . ASN A 1 87 ? -25.545 5.822 42.140 1.00 62.09 87 ASN A C 1
ATOM 704 O O . ASN A 1 87 ? -26.014 5.701 43.262 1.00 62.09 87 ASN A O 1
ATOM 708 N N . ALA A 1 88 ? -26.078 6.629 41.218 1.00 60.97 88 ALA A N 1
ATOM 709 C CA . ALA A 1 88 ? -27.261 7.455 41.455 1.00 60.97 88 ALA A CA 1
ATOM 710 C C . ALA A 1 88 ? -28.540 6.619 41.655 1.00 60.97 88 ALA A C 1
ATOM 712 O O . ALA A 1 88 ? -29.362 6.956 42.495 1.00 60.97 88 ALA A O 1
ATOM 713 N N . ALA A 1 89 ? -28.693 5.495 40.945 1.00 58.34 89 ALA A N 1
ATOM 714 C CA . ALA A 1 89 ? -29.807 4.555 41.110 1.00 58.34 89 ALA A CA 1
ATOM 715 C C . ALA A 1 89 ? -29.684 3.685 42.371 1.00 58.34 89 ALA A C 1
ATOM 717 O O . ALA A 1 89 ? -30.661 3.077 42.785 1.00 58.34 89 ALA A O 1
ATOM 718 N N . LYS A 1 90 ? -28.495 3.603 42.982 1.00 51.47 90 LYS A N 1
ATOM 719 C CA . LYS A 1 90 ? -28.343 3.030 44.325 1.00 51.47 90 LYS A CA 1
ATOM 720 C C . LYS A 1 90 ? -28.712 4.024 45.429 1.00 51.47 90 LYS A C 1
ATOM 722 O O . LYS A 1 90 ? -29.006 3.582 46.530 1.00 51.47 90 LYS A O 1
ATOM 727 N N . GLU A 1 91 ? -28.689 5.325 45.141 1.00 54.31 91 GLU A N 1
ATOM 728 C CA . GLU A 1 91 ? -29.100 6.383 46.076 1.00 54.31 91 GLU A CA 1
ATOM 729 C C . GLU A 1 91 ? -30.564 6.812 45.897 1.00 54.31 91 GLU A C 1
ATOM 731 O O . GLU A 1 91 ? -31.194 7.265 46.846 1.00 54.31 91 GLU A O 1
ATOM 736 N N . THR A 1 92 ? -31.122 6.657 44.693 1.00 52.88 92 THR A N 1
ATOM 737 C CA . THR A 1 92 ? -32.527 6.962 44.406 1.00 52.88 92 THR A CA 1
ATOM 738 C C . THR A 1 92 ? -33.342 5.680 44.480 1.00 52.88 92 THR A C 1
ATOM 740 O O . THR A 1 92 ? -33.313 4.860 43.561 1.00 52.88 92 THR A O 1
ATOM 743 N N . ASP A 1 93 ? -34.056 5.530 45.591 1.00 52.75 93 ASP A N 1
ATOM 744 C CA . ASP A 1 93 ? -35.158 4.591 45.774 1.00 52.75 93 ASP A CA 1
ATOM 745 C C . ASP A 1 93 ? -36.073 4.548 44.516 1.00 52.75 93 ASP A C 1
ATOM 747 O O . ASP A 1 93 ? -36.349 5.600 43.922 1.00 52.75 93 ASP A O 1
ATOM 751 N N . PRO A 1 94 ? -36.510 3.359 44.047 1.00 56.38 94 PRO A N 1
ATOM 752 C CA . PRO A 1 94 ? -37.249 3.176 42.789 1.00 56.38 94 PRO A CA 1
ATOM 753 C C . PRO A 1 94 ? -38.576 3.951 42.684 1.00 56.38 94 PRO A C 1
ATOM 755 O O . PRO A 1 94 ? -39.168 3.983 41.601 1.00 56.38 94 PRO A O 1
ATOM 758 N N . GLU A 1 95 ? -39.032 4.614 43.748 1.00 52.66 95 GLU A N 1
ATOM 759 C CA . GLU A 1 95 ? -40.252 5.425 43.768 1.00 52.66 95 GLU A CA 1
ATOM 760 C C . GLU A 1 95 ? -40.231 6.615 42.778 1.00 52.66 95 GLU A C 1
ATOM 762 O O . GLU A 1 95 ? -41.275 7.005 42.246 1.00 52.66 95 GLU A O 1
ATOM 767 N N . LEU A 1 96 ? -39.056 7.162 42.427 1.00 55.53 96 LEU A N 1
ATOM 768 C CA . LEU A 1 96 ? -38.979 8.340 41.543 1.00 55.53 96 LEU A CA 1
ATOM 769 C C . LEU A 1 96 ? -39.114 8.011 40.040 1.00 55.53 96 LEU A C 1
ATOM 771 O O . LEU A 1 96 ? -39.602 8.835 39.263 1.00 55.53 96 LEU A O 1
ATOM 775 N N . GLN A 1 97 ? -38.719 6.807 39.614 1.00 56.06 97 GLN A N 1
ATOM 776 C CA . GLN A 1 97 ? -38.799 6.392 38.201 1.00 56.06 97 GLN A CA 1
ATOM 777 C C . GLN A 1 97 ? -40.238 6.031 37.794 1.00 56.06 97 GLN A C 1
ATOM 779 O O . GLN A 1 97 ? -40.640 6.286 36.658 1.00 56.06 97 GLN A O 1
ATOM 784 N N . VAL A 1 98 ? -41.049 5.528 38.735 1.00 57.59 98 VAL A N 1
ATOM 785 C CA . VAL A 1 98 ? -42.486 5.273 38.514 1.00 57.59 98 VAL A CA 1
ATOM 786 C C . VAL A 1 98 ? -43.244 6.590 38.306 1.00 57.59 98 VAL A C 1
ATOM 788 O O . VAL A 1 98 ? -44.175 6.659 37.502 1.00 57.59 98 VAL A O 1
ATOM 791 N N . LYS A 1 99 ? -42.797 7.675 38.950 1.00 49.62 99 LYS A N 1
ATOM 792 C CA . LYS A 1 99 ? -43.452 8.985 38.866 1.00 49.62 99 LYS A CA 1
ATOM 793 C C . LYS A 1 99 ? -43.253 9.681 37.515 1.00 49.62 99 LYS A C 1
ATOM 795 O O . LYS A 1 99 ? -44.169 10.361 37.053 1.00 49.62 99 LYS A O 1
ATOM 800 N N . MET A 1 100 ? -42.111 9.476 36.850 1.00 50.22 100 MET A N 1
ATOM 801 C CA . MET A 1 100 ? -41.906 9.992 35.488 1.00 50.22 100 MET A CA 1
ATOM 802 C C . MET A 1 100 ? -42.652 9.177 34.426 1.00 50.22 100 MET A C 1
ATOM 804 O O . MET A 1 100 ? -43.152 9.771 33.475 1.00 50.22 100 MET A O 1
ATOM 808 N N . LEU A 1 101 ? -42.803 7.857 34.602 1.00 53.62 101 LEU A N 1
ATOM 809 C CA . LEU A 1 101 ? -43.608 7.043 33.681 1.00 53.62 101 LEU A CA 1
ATOM 810 C C . LEU A 1 101 ? -45.115 7.318 33.831 1.00 53.62 101 LEU A C 1
ATOM 812 O O . LEU A 1 101 ? -45.817 7.415 32.832 1.00 53.62 101 LEU A O 1
ATOM 816 N N . SER A 1 102 ? -45.609 7.522 35.058 1.00 47.06 102 SER A N 1
ATOM 817 C CA . SER A 1 102 ? -47.034 7.796 35.305 1.00 47.06 102 SER A CA 1
ATOM 818 C C . SER A 1 102 ? -47.471 9.220 34.934 1.00 47.06 102 SER A C 1
ATOM 820 O O . SER A 1 102 ? -48.660 9.442 34.726 1.00 47.06 102 SER A O 1
ATOM 822 N N . THR A 1 103 ? -46.550 10.188 34.858 1.00 47.34 103 THR A N 1
ATOM 823 C CA . THR A 1 103 ? -46.885 11.580 34.491 1.00 47.34 103 THR A CA 1
ATOM 824 C C . THR A 1 103 ? -46.957 11.777 32.968 1.00 47.34 103 THR A C 1
ATOM 826 O O . THR A 1 103 ? -47.570 12.732 32.507 1.00 47.34 103 THR A O 1
ATOM 829 N N . GLY A 1 104 ? -46.381 10.864 32.175 1.00 44.88 104 GLY A N 1
ATOM 830 C CA . GLY A 1 104 ? -46.343 10.964 30.710 1.00 44.88 104 GLY A CA 1
ATOM 831 C C . GLY A 1 104 ? -47.561 10.401 29.965 1.00 44.88 104 GLY A C 1
ATOM 832 O O . GLY A 1 104 ? -47.716 10.693 28.784 1.00 44.88 104 GLY A O 1
ATOM 833 N N . GLU A 1 105 ? -48.430 9.618 30.616 1.00 45.75 105 GLU A N 1
ATOM 834 C CA . GLU A 1 105 ? -49.551 8.920 29.950 1.00 45.75 105 GLU A CA 1
ATOM 835 C C . GLU A 1 105 ? -50.915 9.644 30.094 1.00 45.75 105 GLU A C 1
ATOM 837 O O . GLU A 1 105 ? -51.925 9.195 29.560 1.00 45.75 105 GLU A O 1
ATOM 842 N N . GLY A 1 106 ? -50.970 10.791 30.788 1.00 43.91 106 GLY A N 1
ATOM 843 C CA . GLY A 1 106 ? -52.222 11.510 31.086 1.00 43.91 106 GLY A CA 1
ATOM 844 C C . GLY A 1 106 ? -52.637 12.624 30.111 1.00 43.91 106 GLY A C 1
ATOM 845 O O . GLY A 1 106 ? -53.769 13.096 30.193 1.00 43.91 106 GLY A O 1
ATOM 846 N N . GLU A 1 107 ? -51.764 13.063 29.197 1.00 47.78 107 GLU A N 1
ATOM 847 C CA . GLU A 1 107 ? -52.015 14.252 28.353 1.00 47.78 107 GLU A CA 1
ATOM 848 C C . GLU A 1 107 ? -52.495 13.953 26.920 1.00 47.78 107 GLU A C 1
ATOM 850 O O . GLU A 1 107 ? -52.732 14.881 26.153 1.00 47.78 107 GLU A O 1
ATOM 855 N N . THR A 1 108 ? -52.701 12.689 26.528 1.00 46.84 108 THR A N 1
ATOM 856 C CA . THR A 1 108 ? -53.101 12.346 25.141 1.00 46.84 108 THR A CA 1
ATOM 857 C C . THR A 1 108 ? -54.600 12.062 24.947 1.00 46.84 108 THR A C 1
ATOM 859 O O . THR A 1 108 ? -55.015 11.758 23.832 1.00 46.84 108 THR A O 1
ATOM 862 N N . LEU A 1 109 ? -55.434 12.174 25.991 1.00 46.91 109 LEU A N 1
ATOM 863 C CA . LEU A 1 109 ? -56.863 11.796 25.956 1.00 46.91 109 LEU A CA 1
ATOM 864 C C . LEU A 1 109 ? -57.831 12.914 26.397 1.00 46.91 109 LEU A C 1
ATOM 866 O O . LEU A 1 109 ? -58.875 12.653 26.997 1.00 46.91 109 LEU A O 1
ATOM 870 N N . ARG A 1 110 ? -57.508 14.180 26.110 1.00 47.59 110 ARG A N 1
ATOM 871 C CA . ARG A 1 110 ? -58.463 15.290 26.262 1.00 47.59 110 ARG A CA 1
ATOM 872 C C . ARG A 1 110 ? -58.234 16.372 25.202 1.00 47.59 110 ARG A C 1
ATOM 874 O O . ARG A 1 110 ? -57.742 17.447 25.521 1.00 47.59 110 ARG A O 1
ATOM 881 N N . ASN A 1 111 ? -58.612 16.072 23.963 1.00 38.88 111 ASN A N 1
ATOM 882 C CA . ASN A 1 111 ? -58.887 17.060 22.919 1.00 38.88 111 ASN A CA 1
ATOM 883 C C . ASN A 1 111 ? -60.220 16.718 22.258 1.00 38.88 111 ASN A C 1
ATOM 885 O O . ASN A 1 111 ? -60.429 15.513 21.994 1.00 38.88 111 ASN A O 1
#

pLDDT: mean 70.8, std 17.39, range [38.88, 97.06]